Protein AF-K2E630-F1 (afdb_monomer_lite)

Secondary structure (DSSP, 8-state):
--HHHHHHHHTHHHHHHHHHHHS-----TT--SEEEPPTTT--STTEEEEEE-SS-EEEEE-TTSBTTB-----EEEE---TTSEEE-GGGS--

pLDDT: mean 87.85, std 8.04, range [44.78, 95.81]

Structure (mmCIF, N/CA/C/O backbone):
data_AF-K2E630-F1
#
_entry.id   AF-K2E630-F1
#
loop_
_atom_site.group_PDB
_atom_site.id
_atom_site.type_symbol
_atom_site.label_atom_id
_atom_site.label_alt_id
_atom_site.label_comp_id
_atom_site.label_asym_id
_atom_site.label_entity_id
_atom_site.label_seq_id
_atom_site.pdbx_PDB_ins_code
_atom_site.Cartn_x
_atom_site.Cartn_y
_atom_site.Cartn_z
_atom_site.occupancy
_atom_site.B_iso_or_equiv
_atom_site.auth_seq_id
_atom_site.auth_comp_id
_atom_site.auth_asym_id
_atom_site.auth_atom_id
_atom_site.pdbx_PDB_model_num
ATOM 1 N N . MET A 1 1 ? -8.010 13.416 7.107 1.00 67.31 1 MET A N 1
ATOM 2 C CA . MET A 1 1 ? -7.674 12.723 5.841 1.00 67.31 1 MET A CA 1
ATOM 3 C C . MET A 1 1 ? -7.314 13.705 4.725 1.00 67.31 1 MET A C 1
ATOM 5 O O . MET A 1 1 ? -7.971 14.730 4.607 1.00 67.31 1 MET A O 1
ATOM 9 N N . ASN A 1 2 ? -6.295 13.404 3.910 1.00 82.19 2 ASN A N 1
ATOM 10 C CA . ASN A 1 2 ? -5.985 14.172 2.692 1.00 82.19 2 ASN A CA 1
ATOM 11 C C . ASN A 1 2 ? -6.857 13.689 1.510 1.00 82.19 2 ASN A C 1
ATOM 13 O O . ASN A 1 2 ? -6.870 12.494 1.203 1.00 82.19 2 ASN A O 1
ATOM 17 N N . GLU A 1 3 ? -7.545 14.610 0.829 1.00 85.00 3 GLU A N 1
ATOM 18 C CA . GLU A 1 3 ? -8.468 14.303 -0.279 1.00 85.00 3 GLU A CA 1
ATOM 19 C C . GLU A 1 3 ? -7.780 13.715 -1.525 1.00 85.00 3 GLU A C 1
ATOM 21 O O . GLU A 1 3 ? -8.323 12.814 -2.165 1.00 85.00 3 GLU A O 1
ATOM 26 N N . VAL A 1 4 ? -6.557 14.145 -1.848 1.00 86.19 4 VAL A N 1
ATOM 27 C CA . VAL A 1 4 ? -5.773 13.612 -2.977 1.00 86.19 4 VAL A CA 1
ATOM 28 C C . VAL A 1 4 ? -5.370 12.164 -2.710 1.00 86.19 4 VAL A C 1
ATOM 30 O O . VAL A 1 4 ? -5.553 11.293 -3.563 1.00 86.19 4 VAL A O 1
ATOM 33 N N . ILE A 1 5 ? -4.879 11.876 -1.501 1.00 87.06 5 ILE A N 1
ATOM 34 C CA . ILE A 1 5 ? -4.492 10.513 -1.112 1.00 87.06 5 ILE A CA 1
ATOM 35 C C . ILE A 1 5 ? -5.717 9.596 -1.138 1.00 87.06 5 ILE A C 1
ATOM 37 O O . ILE A 1 5 ? -5.660 8.495 -1.688 1.00 87.06 5 ILE A O 1
ATOM 41 N N . LYS A 1 6 ? -6.851 10.071 -0.611 1.00 89.88 6 LYS A N 1
ATOM 42 C CA . LYS A 1 6 ? -8.125 9.347 -0.641 1.00 89.88 6 LYS A CA 1
ATOM 43 C C . LYS A 1 6 ? -8.570 9.035 -2.070 1.00 89.88 6 LYS A C 1
ATOM 45 O O . LYS A 1 6 ? -8.957 7.902 -2.352 1.00 89.88 6 LYS A O 1
ATOM 50 N N . LEU A 1 7 ? -8.491 10.008 -2.979 1.00 90.50 7 LEU A N 1
ATOM 51 C CA . LEU A 1 7 ? -8.845 9.824 -4.386 1.00 90.50 7 LEU A CA 1
ATOM 52 C C . LEU A 1 7 ? -7.986 8.739 -5.048 1.00 90.50 7 LEU A C 1
ATOM 54 O O . LEU A 1 7 ? -8.521 7.866 -5.733 1.00 90.50 7 LEU A O 1
ATOM 58 N N . ILE A 1 8 ? -6.673 8.768 -4.818 1.00 89.88 8 ILE A N 1
ATOM 59 C CA . ILE A 1 8 ? -5.735 7.786 -5.373 1.00 89.88 8 ILE A CA 1
ATOM 60 C C . ILE A 1 8 ? -6.011 6.389 -4.809 1.00 89.88 8 ILE A C 1
ATOM 62 O O . ILE A 1 8 ? -6.065 5.423 -5.570 1.00 89.88 8 ILE A O 1
ATOM 66 N N . LEU A 1 9 ? -6.237 6.273 -3.497 1.00 90.81 9 LEU A N 1
ATOM 67 C CA . LEU A 1 9 ? -6.566 5.001 -2.853 1.00 90.81 9 LEU A CA 1
ATOM 68 C C . LEU A 1 9 ? -7.899 4.431 -3.357 1.00 90.81 9 LEU A C 1
ATOM 70 O O . LEU A 1 9 ? -7.984 3.234 -3.635 1.00 90.81 9 LEU A O 1
ATOM 74 N N . ASN A 1 10 ? -8.908 5.280 -3.560 1.00 91.88 10 ASN A N 1
ATOM 75 C CA . ASN A 1 10 ? -10.197 4.878 -4.126 1.00 91.88 10 ASN A CA 1
ATOM 76 C C . ASN A 1 10 ? -10.088 4.414 -5.585 1.00 91.88 10 ASN A C 1
ATOM 78 O O . ASN A 1 10 ? -10.833 3.531 -5.990 1.00 91.88 10 ASN A O 1
ATOM 82 N N . LYS A 1 11 ? -9.156 4.979 -6.361 1.00 92.25 11 LYS A N 1
ATOM 83 C CA . LYS A 1 11 ? -8.905 4.628 -7.771 1.00 92.25 11 LYS A CA 1
ATOM 84 C C . LYS A 1 11 ? -7.670 3.743 -7.954 1.00 92.25 11 LYS A C 1
ATOM 86 O O . LYS A 1 11 ? -6.985 3.806 -8.978 1.00 92.25 11 LYS A O 1
ATOM 91 N N . THR A 1 12 ? -7.349 2.922 -6.955 1.00 91.50 12 THR A N 1
ATOM 92 C CA . THR A 1 12 ? -6.150 2.072 -6.984 1.00 91.50 12 THR A CA 1
ATOM 93 C C . THR A 1 12 ? -6.158 1.103 -8.172 1.00 91.50 12 THR A C 1
ATOM 95 O O . THR A 1 12 ? -5.106 0.798 -8.727 1.00 91.50 12 THR A O 1
ATOM 98 N N . ASP A 1 13 ? -7.323 0.635 -8.608 1.00 89.88 13 ASP A N 1
ATOM 99 C CA . ASP A 1 13 ? -7.492 -0.179 -9.815 1.00 89.88 13 ASP A CA 1
ATOM 100 C C . ASP A 1 13 ? -6.995 0.548 -11.079 1.00 89.88 13 ASP A C 1
ATOM 102 O O . ASP A 1 13 ? -6.228 -0.018 -11.864 1.00 89.88 13 ASP A O 1
ATOM 106 N N . VAL A 1 14 ? -7.340 1.831 -11.232 1.00 90.44 14 VAL A N 1
ATOM 107 C CA . VAL A 1 14 ? -6.871 2.685 -12.330 1.00 90.44 14 VAL A CA 1
ATOM 108 C C . VAL A 1 14 ? -5.356 2.839 -12.257 1.00 90.44 14 VAL A C 1
ATOM 110 O O . VAL A 1 14 ? -4.666 2.666 -13.263 1.00 90.44 14 VAL A O 1
ATOM 113 N N . VAL A 1 15 ? -4.815 3.078 -11.059 1.00 89.25 15 VAL A N 1
ATOM 114 C CA . VAL A 1 15 ? -3.364 3.159 -10.835 1.00 89.25 15 VAL A CA 1
ATOM 115 C C . VAL A 1 15 ? -2.676 1.855 -11.245 1.00 89.25 15 VAL A C 1
ATOM 117 O O . VAL A 1 15 ? -1.686 1.888 -11.976 1.00 89.25 15 VAL A O 1
ATOM 120 N N . ARG A 1 16 ? -3.199 0.692 -10.836 1.00 90.12 16 ARG A N 1
ATOM 121 C CA . ARG A 1 16 ? -2.644 -0.617 -11.221 1.00 90.12 16 ARG A CA 1
ATOM 122 C C . ARG A 1 16 ? -2.664 -0.809 -12.737 1.00 90.12 16 ARG A C 1
ATOM 124 O O . ARG A 1 16 ? -1.671 -1.273 -13.298 1.00 90.12 16 ARG A O 1
ATOM 131 N N . ASN A 1 17 ? -3.741 -0.401 -13.407 1.00 89.31 17 ASN A N 1
ATOM 132 C CA . ASN A 1 17 ? -3.845 -0.453 -14.865 1.00 89.31 17 ASN A CA 1
ATOM 133 C C . ASN A 1 17 ? -2.800 0.438 -15.556 1.00 89.31 17 ASN A C 1
ATOM 135 O O . ASN A 1 17 ? -2.169 0.004 -16.522 1.00 89.31 17 ASN A O 1
ATOM 139 N N . ILE A 1 18 ? -2.559 1.648 -15.044 1.00 87.44 18 ILE A N 1
ATOM 140 C CA . ILE A 1 18 ? -1.507 2.543 -15.552 1.00 87.44 18 ILE A CA 1
ATOM 141 C C . ILE A 1 18 ? -0.125 1.916 -15.345 1.00 87.44 18 ILE A C 1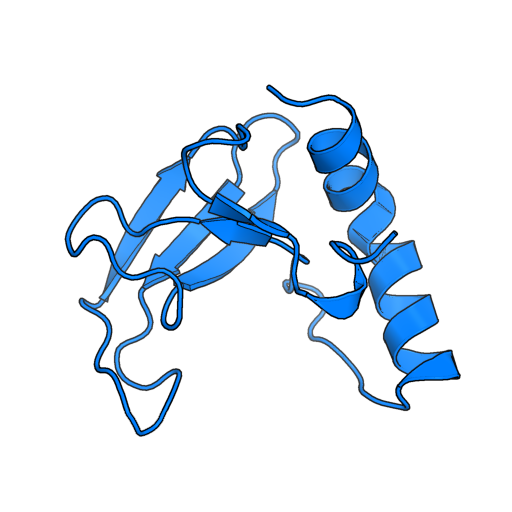
ATOM 143 O O . ILE A 1 18 ? 0.674 1.874 -16.278 1.00 87.44 18 ILE A O 1
ATOM 147 N N . TYR A 1 19 ? 0.153 1.353 -14.167 1.00 86.00 19 TYR A N 1
ATOM 148 C CA . TYR A 1 19 ? 1.411 0.647 -13.903 1.00 86.00 19 TYR A CA 1
ATOM 149 C C . TYR A 1 19 ? 1.623 -0.536 -14.854 1.00 86.00 19 TYR A C 1
ATOM 151 O O . TYR A 1 19 ? 2.724 -0.711 -15.380 1.00 86.00 19 TYR A O 1
ATOM 159 N N . LYS A 1 20 ? 0.573 -1.311 -15.135 1.00 89.00 20 LYS A N 1
ATOM 160 C CA . LYS A 1 20 ? 0.638 -2.413 -16.098 1.00 89.00 20 LYS A CA 1
ATOM 161 C C . LYS A 1 20 ? 0.947 -1.916 -17.513 1.00 89.00 20 LYS A C 1
ATOM 163 O O . LYS A 1 20 ? 1.778 -2.513 -18.186 1.00 89.00 20 LYS A O 1
ATOM 168 N N . ARG A 1 21 ? 0.324 -0.823 -17.961 1.00 88.69 21 ARG A N 1
ATOM 169 C CA . ARG A 1 21 ? 0.499 -0.294 -19.328 1.00 88.69 21 ARG A CA 1
ATOM 170 C C . ARG A 1 21 ? 1.823 0.446 -19.5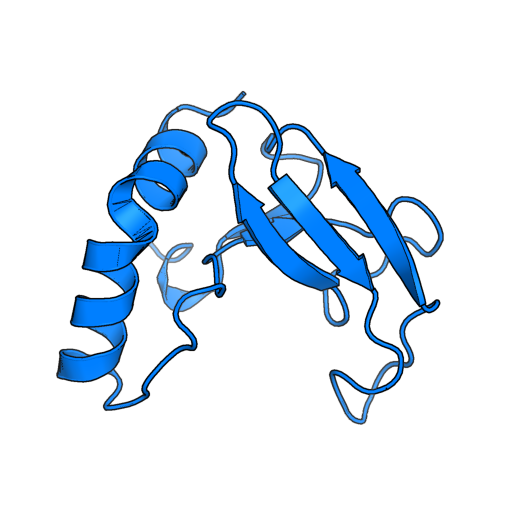26 1.00 88.69 21 ARG A C 1
ATOM 172 O O . ARG A 1 21 ? 2.516 0.202 -20.505 1.00 88.69 21 ARG A O 1
ATOM 179 N N . VAL A 1 22 ? 2.170 1.336 -18.600 1.00 86.75 22 VAL A N 1
ATOM 180 C CA . VAL A 1 22 ? 3.311 2.259 -18.725 1.00 86.75 22 VAL A CA 1
ATOM 181 C C . VAL A 1 22 ? 4.584 1.643 -18.158 1.00 86.75 22 VAL A C 1
ATOM 183 O O . VAL A 1 22 ? 5.633 1.669 -18.789 1.00 86.75 22 VAL A O 1
ATOM 186 N N . VAL A 1 23 ? 4.500 1.063 -16.958 1.00 81.38 23 VAL A N 1
ATOM 187 C CA . VAL A 1 23 ? 5.662 0.490 -16.256 1.00 81.38 23 VAL A CA 1
ATOM 188 C C . VAL A 1 23 ? 5.891 -0.972 -16.654 1.00 81.38 23 VAL A C 1
ATOM 190 O O . VAL A 1 23 ? 6.908 -1.544 -16.275 1.00 81.38 23 VAL A O 1
ATOM 193 N N . LYS A 1 24 ? 4.956 -1.587 -17.398 1.00 85.88 24 LYS A N 1
ATOM 194 C CA . LYS A 1 24 ? 4.964 -3.020 -17.748 1.00 85.88 24 LYS A CA 1
ATOM 195 C C . LYS A 1 24 ? 5.144 -3.924 -16.523 1.00 85.88 24 LYS A C 1
ATOM 197 O O . LYS A 1 24 ? 5.701 -5.012 -16.616 1.00 85.88 24 LYS A O 1
ATOM 202 N N . LYS A 1 25 ? 4.684 -3.458 -15.356 1.00 82.75 25 LYS A N 1
ATOM 203 C CA . LYS A 1 25 ? 4.806 -4.167 -14.082 1.00 82.75 25 LYS A CA 1
ATOM 204 C C . LYS A 1 25 ? 3.429 -4.403 -13.501 1.00 82.75 25 LYS A C 1
ATOM 206 O O . LYS A 1 25 ? 2.731 -3.454 -13.141 1.00 82.75 25 LYS A O 1
ATOM 211 N N . GLU A 1 26 ? 3.070 -5.671 -13.374 1.00 86.25 26 GLU A N 1
ATOM 212 C CA . GLU A 1 26 ? 1.852 -6.054 -12.679 1.00 86.25 26 GLU A CA 1
ATOM 213 C C . GLU A 1 26 ? 2.015 -5.878 -11.168 1.00 86.25 26 GLU A C 1
ATOM 215 O O . GLU A 1 26 ? 3.073 -6.119 -10.578 1.00 86.25 26 GLU A O 1
ATOM 220 N N . ARG A 1 27 ? 0.947 -5.389 -10.545 1.00 87.00 27 ARG A N 1
ATOM 221 C CA . ARG A 1 27 ? 0.828 -5.245 -9.097 1.00 87.00 27 ARG A CA 1
ATOM 222 C C . ARG A 1 27 ? -0.278 -6.169 -8.626 1.00 87.00 27 ARG A C 1
ATOM 224 O O . ARG A 1 27 ? -1.288 -6.315 -9.311 1.00 87.00 27 ARG A O 1
ATOM 231 N N . ALA A 1 28 ? -0.080 -6.765 -7.456 1.00 87.75 28 ALA A N 1
ATOM 232 C CA . ALA A 1 28 ? -1.062 -7.660 -6.871 1.00 87.75 28 ALA A CA 1
ATOM 233 C C . ALA A 1 28 ? -2.413 -6.939 -6.654 1.00 87.75 28 ALA A C 1
ATOM 235 O O . ALA A 1 28 ? -2.427 -5.727 -6.411 1.00 87.75 28 ALA A O 1
ATOM 236 N N . PRO A 1 29 ? -3.555 -7.649 -6.704 1.00 86.12 29 PRO A N 1
ATOM 237 C CA . PRO A 1 29 ? -4.876 -7.046 -6.501 1.00 86.12 29 PRO A CA 1
ATOM 238 C C . PRO A 1 29 ? -5.063 -6.375 -5.136 1.00 86.12 29 PRO A C 1
ATOM 240 O O . PRO A 1 29 ? -5.867 -5.460 -5.001 1.00 86.12 29 PRO A O 1
ATOM 243 N N . ASN A 1 30 ? -4.314 -6.814 -4.128 1.00 87.06 30 ASN A N 1
ATOM 244 C CA . ASN A 1 30 ? -4.311 -6.251 -2.783 1.00 87.06 30 ASN A CA 1
ATOM 245 C C . ASN A 1 30 ? -3.261 -5.146 -2.593 1.00 87.06 30 ASN A C 1
ATOM 247 O O . ASN A 1 30 ? -3.110 -4.651 -1.486 1.00 87.06 30 ASN A O 1
ATOM 251 N N . TRP A 1 31 ? -2.525 -4.750 -3.633 1.00 91.38 31 TRP A N 1
ATOM 252 C CA . TRP A 1 31 ? -1.543 -3.676 -3.526 1.00 91.38 31 TRP A CA 1
ATOM 253 C C . TRP A 1 31 ? -2.211 -2.302 -3.607 1.00 91.38 31 TRP A C 1
ATOM 255 O O . TRP A 1 31 ? -3.039 -2.061 -4.498 1.00 91.38 31 TRP A O 1
ATOM 265 N N . TYR A 1 32 ? -1.773 -1.397 -2.728 1.00 92.31 32 TYR A N 1
ATOM 266 C CA . TYR A 1 32 ? -2.176 0.007 -2.700 1.00 92.31 32 TYR A CA 1
ATOM 267 C C . TYR A 1 32 ? -0.956 0.940 -2.776 1.00 92.31 32 TYR A C 1
ATOM 269 O O . TYR A 1 32 ? 0.084 0.645 -2.184 1.00 92.31 32 TYR A O 1
ATOM 277 N N . PRO A 1 33 ? -1.064 2.078 -3.483 1.00 90.62 33 PRO A N 1
ATOM 278 C CA . PRO A 1 33 ? 0.039 3.001 -3.759 1.00 90.62 33 PRO A CA 1
ATOM 279 C C . PRO A 1 33 ? 0.388 3.930 -2.582 1.00 90.62 33 PRO A C 1
ATOM 281 O O . PRO A 1 33 ? 0.665 5.110 -2.787 1.00 90.62 33 PRO A O 1
ATOM 284 N N . TYR A 1 34 ? 0.387 3.418 -1.353 1.00 91.56 34 TYR A N 1
ATOM 285 C CA . TYR A 1 34 ? 0.670 4.197 -0.150 1.00 91.56 34 TYR A CA 1
ATOM 286 C C . TYR A 1 34 ? 1.604 3.430 0.783 1.00 91.56 34 TYR A C 1
ATOM 288 O O . TYR A 1 34 ? 1.402 2.244 1.029 1.00 91.56 34 TYR A O 1
ATOM 296 N N . ASN A 1 35 ? 2.613 4.120 1.305 1.00 91.19 35 ASN A N 1
ATOM 297 C CA . ASN A 1 35 ? 3.596 3.591 2.238 1.00 91.19 35 ASN A CA 1
ATOM 298 C C . ASN A 1 35 ? 3.426 4.313 3.583 1.00 91.19 35 ASN A C 1
ATOM 300 O O . ASN A 1 35 ? 3.896 5.445 3.733 1.00 91.19 35 ASN A O 1
ATOM 304 N N . PRO A 1 36 ? 2.733 3.711 4.559 1.00 93.38 36 PRO A N 1
ATOM 305 C CA . PRO A 1 36 ? 2.594 4.286 5.888 1.00 93.38 36 PRO A CA 1
ATOM 306 C C . PRO A 1 36 ? 3.900 4.168 6.673 1.00 93.38 36 PRO A C 1
ATOM 308 O O . PRO A 1 36 ? 4.673 3.226 6.496 1.00 93.38 36 PRO A O 1
ATOM 311 N N . ILE A 1 37 ? 4.130 5.097 7.591 1.00 94.00 37 ILE A N 1
ATOM 312 C CA . ILE A 1 37 ? 5.197 4.989 8.584 1.00 94.00 37 ILE A CA 1
ATOM 313 C C . ILE A 1 37 ? 4.767 3.942 9.615 1.00 94.00 37 ILE A C 1
ATOM 315 O O . ILE A 1 37 ? 3.693 4.040 10.211 1.00 94.00 37 ILE A O 1
ATOM 319 N N . CYS A 1 38 ? 5.596 2.921 9.837 1.00 94.19 38 CYS A N 1
ATOM 320 C CA . CYS A 1 38 ? 5.294 1.895 10.826 1.00 94.19 38 CYS A CA 1
ATOM 321 C C . CYS A 1 38 ? 5.215 2.502 12.233 1.00 94.19 38 CYS A C 1
ATOM 323 O O . CYS A 1 38 ? 6.209 3.007 12.746 1.00 94.19 38 CYS A O 1
ATOM 325 N N . GLN A 1 39 ? 4.072 2.353 12.903 1.00 92.81 39 GLN A N 1
ATOM 326 C CA . GLN A 1 39 ? 3.840 2.881 14.255 1.00 92.81 39 GLN A CA 1
ATOM 327 C C . GLN A 1 39 ? 4.742 2.241 15.322 1.00 92.81 39 GLN A C 1
ATOM 329 O O . GLN A 1 39 ? 4.932 2.818 16.386 1.00 92.81 39 GLN A O 1
ATOM 334 N N . LYS A 1 40 ? 5.305 1.055 15.048 1.00 92.81 40 LYS A N 1
ATOM 335 C CA . LYS A 1 40 ? 6.190 0.339 15.978 1.00 92.81 40 LYS A CA 1
ATOM 336 C C . LYS A 1 40 ? 7.672 0.664 15.784 1.00 92.81 40 LYS A C 1
ATOM 338 O O . LYS A 1 40 ? 8.397 0.747 16.764 1.00 92.81 40 LYS A O 1
ATOM 343 N N . CYS A 1 41 ? 8.149 0.779 14.541 1.00 92.06 41 CYS A N 1
ATOM 344 C CA . CYS A 1 41 ? 9.586 0.939 14.260 1.00 92.06 41 CYS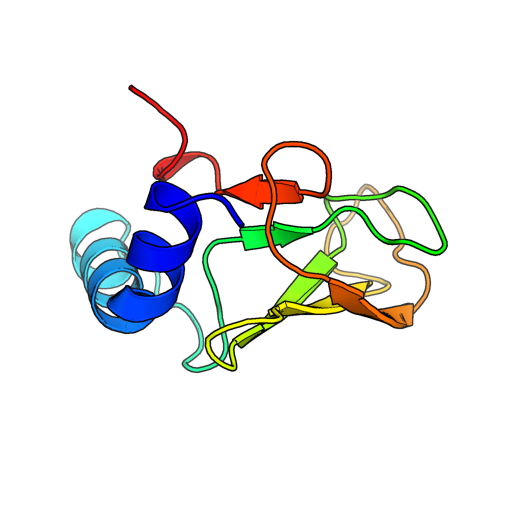 A CA 1
ATOM 345 C C . CYS A 1 41 ? 9.959 2.203 13.474 1.00 92.06 41 CYS A C 1
ATOM 347 O O . CYS A 1 41 ? 11.133 2.395 13.175 1.00 92.06 41 CYS A O 1
ATOM 349 N N . GLY A 1 42 ? 8.986 3.030 13.083 1.00 90.94 42 GLY A N 1
ATOM 350 C CA . GLY A 1 42 ? 9.207 4.274 12.336 1.00 90.94 42 GLY A CA 1
ATOM 351 C C . GLY A 1 42 ? 9.644 4.093 10.878 1.00 90.94 42 GLY A C 1
ATOM 352 O O . GLY A 1 42 ? 9.852 5.075 10.173 1.00 90.94 42 GLY A O 1
ATOM 353 N N . LYS A 1 43 ? 9.791 2.856 10.388 1.00 91.06 43 LYS A N 1
ATOM 354 C CA . LYS A 1 43 ? 10.233 2.586 9.013 1.00 91.06 43 LYS A CA 1
ATOM 355 C C . LYS A 1 43 ? 9.076 2.704 8.022 1.00 91.06 43 LYS A C 1
ATOM 357 O O . LYS A 1 43 ? 7.970 2.247 8.302 1.00 91.06 43 LYS A O 1
ATOM 362 N N . ILE A 1 44 ? 9.369 3.259 6.846 1.00 90.06 44 ILE A N 1
ATOM 363 C CA . ILE A 1 44 ? 8.444 3.369 5.702 1.00 90.06 44 ILE A CA 1
ATOM 364 C C . ILE A 1 44 ? 8.795 2.398 4.563 1.00 90.06 44 ILE A C 1
ATOM 366 O O . ILE A 1 44 ? 7.921 1.915 3.860 1.00 90.06 44 ILE A O 1
ATOM 370 N N . GLY A 1 45 ? 10.079 2.066 4.386 1.00 86.00 45 GLY A N 1
ATOM 371 C CA . GLY A 1 45 ? 10.544 1.220 3.275 1.00 8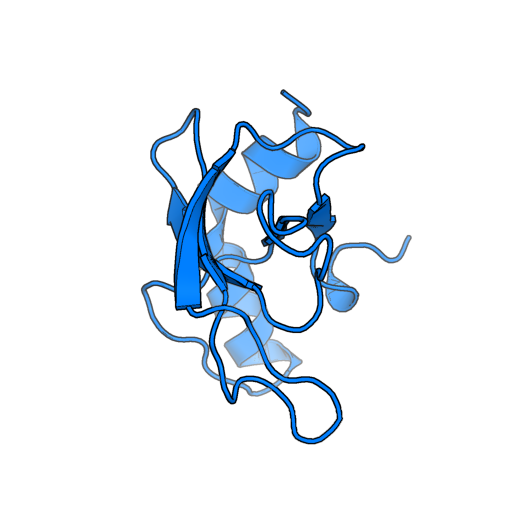6.00 45 GLY A CA 1
ATOM 372 C C . GLY A 1 45 ? 10.205 -0.268 3.407 1.00 86.00 45 GLY A C 1
ATOM 373 O O . GLY A 1 45 ? 10.438 -1.029 2.474 1.00 86.00 45 GLY A O 1
ATOM 374 N N . THR A 1 46 ? 9.677 -0.682 4.559 1.00 91.00 46 THR A N 1
ATOM 375 C CA . THR A 1 46 ? 9.295 -2.067 4.858 1.00 91.00 46 THR A CA 1
ATOM 376 C C . THR A 1 46 ? 7.793 -2.225 5.081 1.00 91.00 46 THR A C 1
ATOM 378 O O . THR A 1 46 ? 7.356 -3.288 5.510 1.00 91.00 46 THR A O 1
ATOM 381 N N . THR A 1 47 ? 6.981 -1.190 4.843 1.00 93.12 47 THR A N 1
ATOM 382 C CA . THR A 1 47 ? 5.527 -1.266 5.017 1.00 93.12 47 THR A CA 1
ATOM 383 C C . THR A 1 47 ? 4.825 -1.555 3.695 1.00 93.12 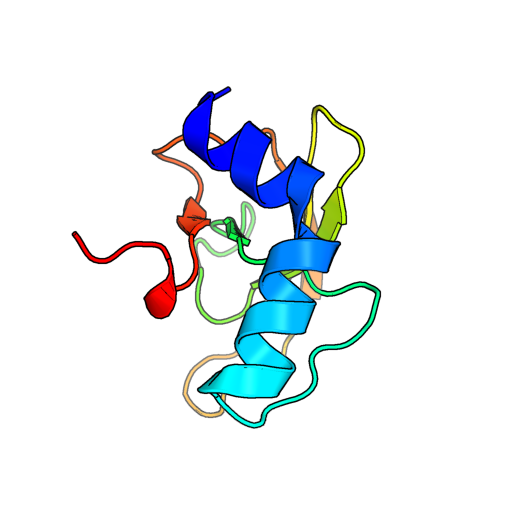47 THR A C 1
ATOM 385 O O . THR A 1 47 ? 5.112 -0.957 2.662 1.00 93.12 47 THR A O 1
ATOM 388 N N . SER A 1 48 ? 3.876 -2.488 3.732 1.00 92.50 48 SER A N 1
ATOM 389 C CA . SER A 1 48 ? 3.049 -2.868 2.590 1.00 92.50 48 SER A CA 1
ATOM 390 C C . SER A 1 48 ? 1.579 -2.745 2.966 1.00 92.50 48 SER A C 1
ATOM 392 O O . SER A 1 48 ? 1.127 -3.382 3.920 1.00 92.50 48 SER A O 1
ATOM 394 N N . VAL A 1 49 ? 0.833 -1.912 2.238 1.00 94.69 49 VAL A N 1
ATOM 395 C CA . VAL A 1 49 ? -0.617 -1.763 2.418 1.00 94.69 49 VAL A CA 1
ATOM 396 C C . VAL A 1 49 ? -1.333 -2.853 1.636 1.00 94.69 49 VAL A C 1
ATOM 398 O O . VAL A 1 49 ? -1.151 -2.967 0.423 1.00 94.69 49 VAL A O 1
ATOM 401 N N . TYR A 1 50 ? -2.172 -3.619 2.335 1.00 93.31 50 TYR A N 1
ATOM 402 C CA . TYR A 1 50 ? -2.919 -4.737 1.756 1.00 93.31 50 TYR A CA 1
ATOM 403 C C . TYR A 1 50 ? -4.435 -4.507 1.697 1.00 93.31 50 TYR A C 1
ATOM 405 O O . TYR A 1 50 ? -5.152 -5.273 1.049 1.00 93.31 50 TYR A O 1
ATOM 413 N N . LYS A 1 51 ? -4.950 -3.476 2.380 1.00 94.12 51 LYS A N 1
ATOM 414 C CA . LYS A 1 51 ? -6.382 -3.152 2.402 1.00 94.12 51 LYS A CA 1
ATOM 415 C C . LYS A 1 51 ? -6.615 -1.659 2.620 1.00 94.12 51 LYS A C 1
ATOM 417 O O . LYS A 1 51 ? -5.903 -1.012 3.383 1.00 94.12 51 LYS A O 1
ATOM 422 N N . TRP A 1 52 ? -7.665 -1.153 1.984 1.00 94.06 52 TRP A N 1
ATOM 423 C CA . TRP A 1 52 ? -8.220 0.185 2.156 1.00 94.06 52 TRP A CA 1
ATOM 424 C C . TRP A 1 52 ? -9.733 0.056 2.355 1.00 94.06 52 TRP A C 1
ATOM 426 O O . TRP A 1 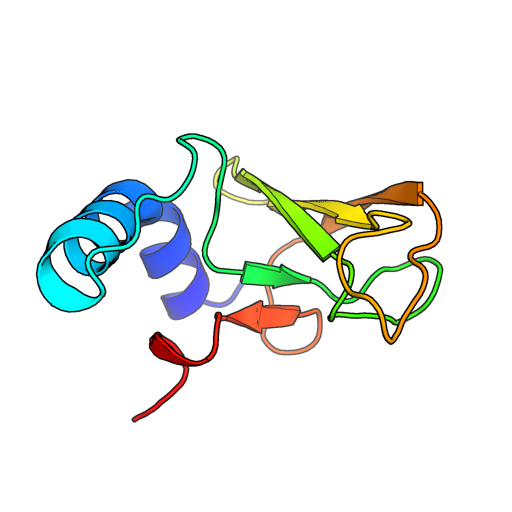52 ? -10.381 -0.643 1.579 1.00 94.06 52 TRP A O 1
ATOM 436 N N . ASP A 1 53 ? -10.288 0.677 3.398 1.00 92.31 53 ASP A N 1
ATOM 437 C CA . ASP A 1 53 ? -11.730 0.614 3.710 1.00 92.31 53 ASP A CA 1
ATOM 438 C C . ASP A 1 53 ? -12.475 1.947 3.496 1.00 92.31 53 ASP A C 1
ATOM 440 O O . ASP A 1 53 ? -13.639 2.076 3.866 1.00 92.31 53 ASP A O 1
ATOM 444 N N . GLY A 1 54 ? -11.817 2.945 2.899 1.00 90.31 54 GLY A N 1
ATOM 445 C CA . GLY A 1 54 ? -12.371 4.290 2.708 1.00 90.31 54 GLY A CA 1
ATOM 446 C C . GLY A 1 54 ? -12.036 5.272 3.835 1.00 90.31 54 GLY A C 1
ATOM 447 O O . GLY A 1 54 ? -12.194 6.481 3.642 1.00 90.31 54 GLY A O 1
ATOM 448 N N . LYS A 1 55 ? -11.536 4.779 4.976 1.00 91.56 55 LYS A N 1
ATOM 449 C CA . LYS A 1 55 ? -11.078 5.599 6.107 1.00 91.56 55 LYS A CA 1
ATOM 450 C C . LYS A 1 55 ? -9.669 5.228 6.576 1.00 91.56 55 LYS A C 1
ATOM 452 O O . LYS A 1 55 ? -8.866 6.113 6.851 1.00 91.56 55 LYS A O 1
ATOM 457 N N . TYR A 1 56 ? -9.354 3.941 6.642 1.00 94.00 56 TYR A N 1
ATOM 458 C CA . TYR A 1 56 ? -8.094 3.402 7.137 1.00 94.00 56 TYR A CA 1
ATOM 459 C C . TYR A 1 56 ? -7.393 2.535 6.090 1.00 94.00 56 TYR A C 1
ATOM 461 O O . TYR A 1 56 ? -8.000 1.679 5.438 1.00 94.00 56 TYR A O 1
ATOM 469 N N . VAL A 1 57 ? -6.078 2.728 5.971 1.00 94.00 57 VAL A N 1
ATOM 470 C CA . VAL A 1 57 ? -5.180 1.796 5.283 1.00 94.00 57 VAL A CA 1
ATOM 471 C C . VAL A 1 57 ? -4.669 0.770 6.288 1.00 94.00 57 VAL A C 1
ATOM 473 O O . VAL A 1 57 ? -4.194 1.133 7.363 1.00 94.00 57 VAL A O 1
ATOM 476 N N . TYR A 1 58 ? -4.756 -0.509 5.940 1.00 95.81 58 TYR A N 1
ATOM 477 C CA . TYR A 1 58 ? -4.209 -1.612 6.728 1.00 95.81 58 TYR A CA 1
ATOM 478 C C . TYR A 1 58 ? -2.891 -2.030 6.103 1.00 95.81 58 TYR A C 1
ATOM 480 O O . TYR A 1 58 ? -2.819 -2.272 4.892 1.00 95.81 58 TYR A O 1
ATOM 488 N N . TYR A 1 59 ? -1.856 -2.106 6.927 1.00 95.38 59 TYR A N 1
ATOM 489 C CA . TYR A 1 59 ? -0.509 -2.389 6.468 1.00 95.38 59 TYR A CA 1
ATOM 490 C C . TYR A 1 59 ? 0.187 -3.406 7.357 1.00 95.38 59 TYR A C 1
ATOM 492 O O . TYR A 1 59 ? -0.113 -3.539 8.545 1.00 95.38 59 TYR A O 1
ATOM 500 N N . ARG A 1 60 ? 1.167 -4.084 6.765 1.00 94.81 60 ARG A N 1
ATOM 501 C CA . ARG A 1 60 ? 2.113 -4.950 7.462 1.00 94.81 60 ARG A CA 1
ATOM 502 C C . ARG A 1 60 ? 3.526 -4.418 7.263 1.00 94.81 60 ARG A C 1
ATOM 504 O O . ARG A 1 60 ? 3.893 -4.020 6.159 1.00 94.81 60 ARG A O 1
ATOM 511 N N . CYS A 1 61 ? 4.311 -4.383 8.334 1.00 94.12 61 CYS A N 1
ATOM 512 C CA . CYS A 1 61 ? 5.739 -4.102 8.291 1.00 94.12 61 CYS A CA 1
ATOM 513 C C . CYS A 1 61 ? 6.497 -5.409 8.036 1.00 94.12 61 CYS A C 1
ATOM 515 O O . CYS A 1 61 ? 6.782 -6.168 8.960 1.00 94.12 61 CYS A O 1
ATOM 517 N N . GLU A 1 62 ? 6.788 -5.680 6.773 1.00 92.25 62 GLU A N 1
ATOM 518 C CA . GLU A 1 62 ? 7.325 -6.948 6.297 1.00 92.25 62 GLU A CA 1
ATOM 519 C C . GLU A 1 62 ? 8.818 -7.104 6.651 1.00 92.25 62 GLU A C 1
ATOM 521 O O . GLU A 1 62 ? 9.628 -6.230 6.319 1.00 92.25 62 GLU A O 1
ATOM 526 N N . PRO A 1 63 ? 9.231 -8.218 7.289 1.00 88.94 63 PRO A N 1
ATOM 527 C CA . PRO A 1 63 ? 10.611 -8.425 7.743 1.00 88.94 63 PRO A CA 1
ATOM 528 C C . PRO A 1 63 ? 11.654 -8.397 6.634 1.00 88.94 63 PRO A C 1
ATOM 530 O O . PRO A 1 63 ? 12.773 -7.961 6.870 1.00 88.94 63 PRO A O 1
ATOM 533 N N . LYS A 1 64 ? 11.293 -8.867 5.437 1.00 88.06 64 LYS A N 1
ATOM 534 C CA . LYS A 1 64 ? 12.193 -9.009 4.285 1.00 88.06 64 LYS A CA 1
ATOM 535 C C . LYS A 1 64 ? 11.595 -8.375 3.029 1.00 88.06 64 LYS A C 1
ATOM 537 O O . LYS A 1 64 ? 11.552 -8.992 1.972 1.00 88.06 64 LYS A O 1
ATOM 542 N N . MET A 1 65 ? 11.083 -7.150 3.159 1.00 85.38 65 MET A N 1
ATOM 543 C CA . MET A 1 65 ? 10.567 -6.400 2.007 1.00 85.38 65 MET A CA 1
ATOM 544 C C . MET A 1 65 ? 11.683 -5.867 1.104 1.00 85.38 65 MET A C 1
ATOM 546 O O . MET A 1 65 ? 11.514 -5.774 -0.109 1.00 85.38 65 MET A O 1
ATOM 550 N N . VAL A 1 66 ? 12.807 -5.489 1.714 1.00 84.94 66 VAL A N 1
ATOM 551 C CA . VAL A 1 66 ? 13.986 -4.918 1.062 1.00 84.94 66 VAL A CA 1
ATOM 552 C C . VAL A 1 66 ? 15.244 -5.520 1.681 1.00 84.94 66 VAL A C 1
ATOM 554 O O . VAL A 1 66 ? 15.240 -5.904 2.848 1.00 84.94 66 VAL A O 1
ATOM 557 N N . GLU A 1 67 ? 16.330 -5.586 0.916 1.00 85.31 67 GLU A N 1
ATOM 558 C CA . GLU A 1 67 ? 17.594 -6.178 1.384 1.00 85.31 67 GLU A CA 1
ATOM 559 C C . GLU A 1 67 ? 18.304 -5.313 2.438 1.00 85.31 67 GLU A C 1
ATOM 561 O O . GLU A 1 67 ? 18.986 -5.829 3.316 1.00 85.31 67 GLU A O 1
ATOM 566 N N . TRP A 1 68 ? 18.109 -3.993 2.388 1.00 83.12 68 TRP A N 1
ATOM 567 C CA . TRP A 1 68 ? 18.819 -3.018 3.225 1.00 83.12 68 TRP A CA 1
ATOM 568 C C . TRP A 1 68 ? 18.119 -2.691 4.554 1.00 83.12 68 TRP A C 1
ATOM 570 O O . TRP A 1 68 ? 18.670 -1.962 5.378 1.00 83.12 68 TRP A O 1
ATOM 580 N N . ALA A 1 69 ? 16.905 -3.196 4.789 1.00 86.44 69 ALA A N 1
ATOM 581 C CA . ALA A 1 69 ? 16.183 -2.969 6.038 1.00 86.44 69 ALA A CA 1
ATOM 582 C C . ALA A 1 69 ? 15.269 -4.134 6.414 1.00 86.44 69 ALA A C 1
ATOM 584 O O . ALA A 1 69 ? 14.444 -4.585 5.625 1.00 86.44 69 ALA A O 1
ATOM 585 N N . ALA A 1 70 ? 15.342 -4.529 7.687 1.00 91.12 70 ALA A N 1
ATOM 586 C CA . ALA A 1 70 ? 14.415 -5.485 8.275 1.00 91.12 70 ALA A CA 1
ATOM 587 C C . ALA A 1 70 ? 13.175 -4.788 8.862 1.00 91.12 70 ALA A C 1
ATOM 589 O O . ALA A 1 70 ? 13.301 -3.858 9.673 1.00 91.12 70 ALA A O 1
ATOM 590 N N . GLY A 1 71 ? 11.981 -5.229 8.462 1.00 90.75 71 GLY A N 1
ATOM 591 C CA . GLY A 1 71 ? 10.717 -4.847 9.099 1.00 90.75 71 GLY A CA 1
ATOM 592 C C . GLY A 1 71 ? 10.500 -5.543 10.446 1.00 90.75 71 GLY A C 1
ATOM 593 O O . GLY A 1 71 ? 11.199 -6.491 10.790 1.00 90.75 71 GLY A O 1
ATOM 594 N N . CYS A 1 72 ? 9.536 -5.057 11.231 1.00 92.75 72 CYS A N 1
ATOM 595 C CA . CYS A 1 72 ? 9.287 -5.521 12.603 1.00 92.75 72 CYS A CA 1
ATOM 596 C C . CYS A 1 72 ? 8.082 -6.472 12.751 1.00 92.75 72 CYS A C 1
ATOM 598 O O . CYS A 1 72 ? 7.608 -6.676 13.872 1.00 92.75 72 CYS A O 1
ATOM 600 N N . SER A 1 73 ? 7.558 -6.998 11.637 1.00 93.62 73 SER A N 1
ATOM 601 C CA . SER A 1 73 ? 6.363 -7.861 11.545 1.00 93.62 73 SER A CA 1
ATOM 602 C C . SER A 1 73 ? 5.068 -7.243 12.076 1.00 93.62 73 SER A C 1
ATOM 604 O O . SER A 1 73 ? 4.069 -7.939 12.229 1.00 93.62 73 SER A O 1
ATOM 606 N N . TYR A 1 74 ? 5.066 -5.950 12.400 1.00 95.00 74 TYR A N 1
ATOM 607 C CA . TYR A 1 74 ? 3.898 -5.292 12.968 1.00 95.00 74 TYR A CA 1
ATOM 608 C C . TYR A 1 74 ? 2.806 -5.109 11.918 1.00 95.00 74 TYR A C 1
ATOM 610 O O . TYR A 1 74 ? 3.077 -4.627 10.818 1.00 95.00 74 TYR A O 1
ATOM 618 N N . GLU A 1 75 ? 1.574 -5.430 12.292 1.00 95.38 75 GLU A N 1
ATOM 619 C CA . GLU A 1 75 ? 0.383 -5.062 11.541 1.00 95.38 75 GLU A CA 1
ATOM 620 C C . GLU A 1 75 ? -0.352 -3.943 12.252 1.00 95.38 75 GLU A C 1
ATOM 622 O O . GLU A 1 75 ? -0.558 -3.981 13.465 1.00 95.38 75 GLU A O 1
ATOM 627 N N . GLY A 1 76 ? -0.763 -2.952 11.476 1.00 94.12 76 GLY A N 1
ATOM 628 C CA . GLY A 1 76 ? -1.487 -1.810 11.989 1.00 94.12 76 GLY A CA 1
ATOM 629 C C . GLY A 1 76 ? -2.425 -1.237 10.948 1.00 94.12 76 GLY A C 1
ATOM 630 O O . GLY A 1 76 ? -2.464 -1.657 9.787 1.00 94.12 76 GLY A O 1
ATOM 631 N N . LYS A 1 77 ? -3.179 -0.234 11.380 1.00 95.00 77 LYS A N 1
ATOM 632 C CA . LYS A 1 77 ? -4.008 0.573 10.497 1.00 95.00 77 LYS A CA 1
ATOM 633 C C . LYS A 1 77 ? -3.801 2.042 10.807 1.00 95.00 77 LYS A C 1
ATOM 635 O O . LYS A 1 77 ? -3.684 2.415 11.972 1.00 95.00 77 LYS A O 1
ATOM 640 N N . VAL A 1 78 ? -3.766 2.864 9.770 1.00 93.31 78 VAL A N 1
ATOM 641 C CA . VAL A 1 78 ? -3.631 4.316 9.909 1.00 93.31 78 VAL A CA 1
ATOM 642 C C . VAL A 1 78 ? -4.623 5.023 9.000 1.00 93.31 78 VAL A C 1
ATOM 644 O O . VAL A 1 78 ? -4.981 4.516 7.939 1.00 93.31 78 VAL A O 1
ATOM 647 N N . GLU A 1 79 ? -5.105 6.183 9.431 1.00 92.19 79 GLU A N 1
ATOM 648 C CA . GLU A 1 79 ? -5.850 7.084 8.553 1.00 92.19 79 GLU A CA 1
ATOM 649 C C . GLU A 1 79 ? -4.833 7.858 7.706 1.00 92.19 79 GLU A C 1
ATOM 651 O O . GLU A 1 79 ? -4.000 8.546 8.292 1.00 92.19 79 GLU A O 1
ATOM 656 N N . PRO A 1 80 ? -4.843 7.761 6.368 1.00 85.88 80 PRO A N 1
ATOM 657 C CA . PRO A 1 80 ? -3.823 8.386 5.538 1.00 85.88 80 PRO A CA 1
ATOM 658 C C . PRO A 1 80 ? -3.905 9.919 5.621 1.00 85.88 80 PRO A C 1
ATOM 660 O O . PRO A 1 80 ? -4.858 10.559 5.155 1.00 85.88 80 PRO A O 1
ATOM 663 N N . ILE A 1 81 ? -2.871 10.508 6.214 1.00 84.69 81 ILE A N 1
ATOM 664 C CA . ILE A 1 81 ? -2.614 11.948 6.276 1.00 84.69 81 ILE A CA 1
ATOM 665 C C . ILE A 1 81 ? -1.203 12.215 5.727 1.00 84.69 81 ILE A C 1
ATOM 667 O O . ILE A 1 81 ? -0.419 11.289 5.527 1.00 84.69 81 ILE A O 1
ATOM 671 N N . ASN A 1 82 ? -0.867 13.474 5.445 1.00 75.56 82 ASN A N 1
ATOM 672 C CA . ASN A 1 82 ? 0.434 13.823 4.849 1.00 75.56 82 ASN A CA 1
ATOM 673 C C . ASN A 1 82 ? 1.638 13.466 5.733 1.00 75.56 82 ASN A C 1
ATOM 675 O O . ASN A 1 82 ? 2.744 13.305 5.232 1.00 75.56 82 ASN A O 1
ATOM 679 N N . GLU A 1 83 ? 1.429 13.356 7.042 1.00 82.50 83 GLU A N 1
ATOM 680 C CA . GLU A 1 83 ? 2.508 13.215 8.022 1.00 82.50 83 GLU A CA 1
ATOM 681 C C . GLU A 1 83 ? 2.806 11.760 8.400 1.00 82.50 83 GLU A C 1
ATOM 683 O O . GLU A 1 83 ? 3.882 11.470 8.915 1.00 82.50 83 GLU A O 1
ATOM 688 N N . ASN A 1 84 ? 1.884 10.825 8.149 1.00 87.00 84 ASN A N 1
ATOM 689 C CA . ASN A 1 84 ? 2.008 9.439 8.617 1.00 87.00 84 ASN A CA 1
ATOM 690 C C . ASN A 1 84 ? 2.328 8.425 7.513 1.00 87.00 84 ASN A C 1
ATOM 692 O O . ASN A 1 84 ? 2.268 7.215 7.740 1.00 87.00 84 ASN A O 1
ATOM 696 N N . GLY A 1 85 ? 2.694 8.903 6.330 1.00 87.69 85 GLY A N 1
ATOM 697 C CA . GLY A 1 85 ? 3.064 8.071 5.199 1.00 87.69 85 GLY A CA 1
ATOM 698 C C . GLY A 1 85 ? 3.229 8.886 3.931 1.00 87.69 85 GLY A C 1
ATOM 699 O O . GLY A 1 85 ? 3.009 10.094 3.912 1.00 87.69 85 GLY A O 1
ATOM 700 N N . LYS A 1 86 ? 3.616 8.207 2.856 1.00 87.56 86 LYS A N 1
ATOM 701 C CA . LYS A 1 86 ? 3.775 8.817 1.536 1.00 87.56 86 LYS A CA 1
ATOM 702 C C . LYS A 1 86 ? 3.152 7.965 0.450 1.00 87.56 86 LYS A C 1
ATOM 704 O O . LYS A 1 86 ? 3.120 6.738 0.546 1.00 87.56 86 LYS A O 1
ATOM 709 N N . LEU A 1 87 ? 2.708 8.621 -0.616 1.00 86.50 87 LEU A N 1
ATOM 710 C CA . LEU A 1 87 ? 2.404 7.936 -1.863 1.00 86.50 87 LEU A CA 1
ATOM 711 C C . LEU A 1 87 ? 3.686 7.335 -2.449 1.00 86.50 87 LEU A C 1
ATOM 713 O O . LEU A 1 87 ? 4.807 7.748 -2.148 1.00 86.50 87 LEU A O 1
ATOM 717 N N . VAL A 1 88 ? 3.530 6.311 -3.280 1.00 84.06 88 VAL A N 1
ATOM 718 C CA . VAL A 1 88 ? 4.672 5.775 -4.027 1.00 84.06 88 VAL A CA 1
ATOM 719 C C . VAL A 1 88 ? 5.231 6.840 -4.969 1.00 84.06 88 VAL A C 1
ATOM 721 O O . VAL A 1 88 ? 4.474 7.539 -5.630 1.00 84.06 88 VAL A O 1
ATOM 724 N N . TRP A 1 89 ? 6.558 6.913 -5.079 1.00 72.50 89 TRP A N 1
ATOM 725 C CA . TRP A 1 89 ? 7.278 7.997 -5.765 1.00 72.50 89 TRP A CA 1
ATOM 726 C C . TRP A 1 89 ? 6.766 8.357 -7.170 1.00 72.50 89 TRP A C 1
ATOM 728 O O . TRP A 1 89 ? 6.750 9.527 -7.524 1.00 72.50 89 TRP A O 1
ATOM 738 N N . LYS A 1 90 ? 6.298 7.385 -7.970 1.00 73.19 90 LYS A N 1
ATOM 739 C CA . LYS A 1 90 ? 5.760 7.658 -9.321 1.00 73.19 90 LYS A CA 1
ATOM 740 C C . LYS A 1 90 ? 4.438 8.435 -9.320 1.00 73.19 90 LYS A C 1
ATOM 742 O O . LYS A 1 90 ? 4.006 8.865 -10.379 1.00 73.19 90 LYS A O 1
ATOM 747 N N . LEU A 1 91 ? 3.773 8.526 -8.173 1.00 70.19 91 LEU A N 1
ATOM 748 C CA . LEU A 1 91 ? 2.530 9.268 -7.960 1.00 70.19 91 LEU A CA 1
ATOM 749 C C . LEU A 1 91 ? 2.742 10.534 -7.118 1.00 70.19 91 LEU A C 1
ATOM 751 O O . LEU A 1 91 ? 1.799 11.295 -6.950 1.00 70.19 91 LEU A O 1
ATOM 755 N N . ASP A 1 92 ? 3.949 10.733 -6.584 1.00 63.78 92 ASP A N 1
ATOM 756 C CA . ASP A 1 92 ? 4.322 11.847 -5.698 1.00 63.78 92 ASP A CA 1
ATOM 757 C C . ASP A 1 92 ? 5.205 12.886 -6.424 1.00 63.78 92 ASP A C 1
ATOM 759 O O . ASP A 1 92 ? 5.775 13.772 -5.793 1.00 63.78 92 ASP A O 1
ATOM 763 N N . TRP A 1 93 ? 5.366 12.759 -7.750 1.00 58.94 93 TRP A N 1
ATOM 764 C CA . TRP A 1 93 ? 6.155 13.677 -8.580 1.00 58.94 93 TRP A CA 1
ATOM 765 C C . TRP A 1 93 ? 5.230 14.669 -9.314 1.00 58.94 93 TRP A C 1
ATOM 767 O O . TRP A 1 93 ? 4.218 14.211 -9.852 1.00 58.94 93 TRP A O 1
ATOM 777 N N . PRO A 1 94 ? 5.531 15.985 -9.301 1.00 44.78 94 PRO A N 1
ATOM 778 C CA . PRO A 1 94 ? 4.742 17.012 -9.987 1.00 44.78 94 PRO A CA 1
ATOM 779 C C . PRO A 1 94 ? 4.797 16.901 -11.516 1.00 44.78 94 PRO A C 1
ATOM 781 O O . PRO A 1 94 ? 5.819 16.407 -12.049 1.00 44.78 94 PRO A O 1
#

Sequence (94 aa):
MNEVIKLILNKTDVVRNIYKRVVKKERAPNWYPYNPICQKCGKIGTTSVYKWDGKYVYYRCEPKMVEWAAGCSYEGKVEPINENGKLVWKLDWP

Foldseek 3Di:
DDPVLLVQQVVVVVVQVCCCVPVVDHDDPQFGQKFFQDPPPRDRQQKTFRDDDSFKTWIFRQQPSDPVHGGDRDIDIDGDDPPGIDGHPVSVDD

Radius of gyration: 12.8 Å; chains: 1; bounding box: 31×26×35 Å

=== Feature glossary ===
A reading guide for the features in this record.

Start from the sequence.

  · Sequence gives the chain of amino acids in standard one-letter code (A=alanine, C=cysteine, …, Y=tyrosine), read N→C. It is the only feature that is directly encoded by the gene; all structural features are derived from the folded form of this sequence.

Fold it, and you get atomic coordinates and the backbone conformation that goes with them.

  · The mmCIF table is the protein's shape written out atom by atom. For each backbone N, Cα, C, and carbonyl O, it records an (x, y, z) coordinate triple in Å plus the residue type, chain letter, and residue number.

  · Backbone dihedral angles. Every residue except chain termini has a φ (preceding-C → N → Cα → C) and a ψ (N → Cα → C → next-N). They are reported in degrees following the IUPAC sign convention. Secondary structure is essentially a statement about which (φ, ψ) basin each residue occupies.

  · DSSP 8-state secondary structure assigns each residue one of H (α-helix), G (3₁₀-helix), I (π-helix), E (extended β-strand), B (isolated β-bridge), T (hydrogen-bonded turn), S (bend), or '-' (coil). The assignment is computed from backbone hydrogen-bond geometry via the Kabsch–Sander algorithm.

  · P-SEA three-state annotation labels each residue as helix, strand, or coil based purely on the geometry of the Cα trace. It serves as a fallback when the full backbone (and thus DSSP) is unavailable.

Summarize the fold with a handful of shape descriptors and a per-residue structural alphabet.

  · Radius of gyration (Rg) is the root-mean-square distance of Cα atoms from their centroid — a single number for overall size and compactness. A globular domain of N residues has Rg ≈ 2.2·N^0.38 Å; an extended or disordered chain has a much larger Rg. The Cα contact count is the number of residue pairs whose Cα atoms are within 8 Å and are more than four positions apart in sequence — a standard proxy for tertiary packing density. The bounding box is the smallest axis-aligned box enclosing all Cα atoms.

  · Foldseek's 3Di representation compresses backbone geometry into a per-residue letter drawn from a learned twenty-state alphabet. It captures the tertiary interaction pattern around each residue — which residues are packed against it in space, regardless of where they are in sequence.

  · Accessible surface area quantifies burial. A residue with SASA near zero is packed into the hydrophobic core; one with SASA >100 Å² sits on the surface. Computed here via the Shrake–Rupley numerical algorithm with a 1.4 Å probe.

Ask how reliable the model is.

  · For AlphaFold models, the B-factor field carries pLDDT — the model's own estimate of local accuracy on a 0–100 scale. Regions with pLDDT<50 should be treated as essentially unmodeled; they often correspond to intrinsically disordered segments.

  · For experimental (PDB) structures, the B-factor (temperature factor) quantifies the positional spread of each atom in the crystal — a combination of thermal vibration and static disorder — in units of Å². High B-factors mark flexible loops or poorly resolved regions; low B-factors mark the rigid, well-ordered core.

  · PAE(i, j) answers: if I align the predicted and true structures on residue i, how far off (in Å) do I expect residue j to be? A block-diagonal PAE matrix with low values on the blocks and high values off-diagonal is the signature of a multi-domain protein with confidently predicted domains but uncertain inter-domain orientation.

Place it in context: what it resembles, what it is annotated as, and how it looks.

  · Structural nearest neighbors (via Foldseek easy-search vs the PDB). Reported per hit: target PDB id, E-value, and alignment TM-score. A TM-score above ~0.5 is the conventional threshold for 'same fold'.

  · Functional annotations link the protein to curated databases. InterPro entries identify conserved domains and families by matching the sequence against member-database signatures (Pfam, PROSITE, CDD, …). Gene Ontology (GO) terms describe molecular function, biological process, and cellular component in a controlled vocabulary. CATH places the structure in a hierarchical fold classification (Class/Architecture/Topology/Homologous-superfamily). The organism is the source species.

  · Plot images: a contact map (which residues are close in 3D, as an N×N binary image), a Ramachandran scatter (backbone torsion angles, revealing secondary-structure composition at a glance), and — for AlphaFold structures — a PAE heatmap (pairwise prediction confidence).

  · Structure images are PyMOL renders from six orthogonal camera directions. Cartoon representation draws helices as coils and strands as arrows; sticks shows the backbone as bonds; surface shows the solvent-excluded envelope. Rainbow coloring maps sequence position to hue (blue→red, N→C); chain coloring assigns a distinct color per polypeptide.